Protein AF-A0A517MQB7-F1 (afdb_monomer_lite)

Organism: NCBI:txid1930276

Radius of gyration: 28.86 Å; chains: 1; bounding box: 87×46×43 Å

InterPro domains:
  IPR049241 Domain of unknown function DUF6876 [PF21781] (51-179)

Secondary structure (DSSP, 8-state):
-----------------------------------------HHHHHHHHHHHHHHHTT----S--EEPSS-TTEEE-HHHHHHHHHHT-HHHHHHHHHHTTSHHHHHHHHH-GGGGTEEEEEEEE-TTT--EEEEEESSTTSPEEEEEEES----SSSEEEEEEEE-SS-EEEE-GGG-

Foldseek 3Di:
DDDDDDDDDDDDDDDDDDDDDDPPDDDPPDDPDPPPPPPQDPVNLVVLQVVLVVVLLPDAADPDWAADPPQRQAIEDPSVVSLCVSQVVVVVVVVVSVLVVDPLLVVVCVVPVLSVFKKKWKWAADPPQQKIKIFIGSDPPGDTSDIDTGRHDSGSYRMAMWMWGDPPRHTYTYHPSHD

Structure (mmCIF, N/CA/C/O backbone):
data_AF-A0A517MQB7-F1
#
_entry.id   AF-A0A517MQB7-F1
#
loop_
_atom_site.group_PDB
_atom_site.id
_atom_site.type_symbol
_atom_site.label_atom_id
_atom_site.label_alt_id
_atom_site.label_comp_id
_atom_site.label_asym_id
_atom_site.label_entity_id
_atom_site.label_seq_id
_atom_site.pdbx_PDB_ins_code
_atom_site.Cartn_x
_atom_site.Cartn_y
_atom_site.Cartn_z
_atom_site.occupancy
_atom_site.B_iso_or_equiv
_atom_site.auth_seq_id
_atom_site.auth_comp_id
_atom_site.auth_asym_id
_atom_site.auth_atom_id
_atom_site.pdbx_PDB_model_num
ATOM 1 N N . MET A 1 1 ? 53.842 21.563 14.195 1.00 36.84 1 MET A N 1
ATOM 2 C CA . MET A 1 1 ? 55.274 21.540 13.811 1.00 36.84 1 MET A CA 1
ATOM 3 C C . MET A 1 1 ? 55.691 20.101 13.532 1.00 36.84 1 MET A C 1
ATOM 5 O O . MET A 1 1 ? 55.210 19.202 14.202 1.00 36.84 1 MET A O 1
ATOM 9 N N . ARG A 1 2 ? 56.486 19.915 12.473 1.00 39.50 2 ARG A N 1
ATOM 10 C CA . ARG A 1 2 ? 56.868 18.663 11.789 1.00 39.50 2 ARG A CA 1
ATOM 11 C C . ARG A 1 2 ? 57.720 17.696 12.626 1.00 39.50 2 ARG A C 1
ATOM 13 O O . ARG A 1 2 ? 58.550 18.179 13.389 1.00 39.50 2 ARG A O 1
ATOM 20 N N . ARG A 1 3 ? 57.642 16.393 12.289 1.00 39.41 3 ARG A N 1
ATOM 21 C CA . ARG A 1 3 ? 58.731 15.464 11.842 1.00 39.41 3 ARG A CA 1
ATOM 22 C C . ARG A 1 3 ? 58.236 14.002 11.997 1.00 39.41 3 ARG A C 1
ATOM 24 O O . ARG A 1 3 ? 57.832 13.639 13.088 1.00 39.41 3 ARG A O 1
ATOM 31 N N . MET A 1 4 ? 57.977 13.212 10.935 1.00 38.28 4 MET A N 1
ATOM 32 C CA . MET A 1 4 ? 58.920 12.368 10.146 1.00 38.28 4 MET A CA 1
ATOM 33 C C . MET A 1 4 ? 60.066 11.796 10.989 1.00 38.28 4 MET A C 1
ATOM 35 O O . MET A 1 4 ? 60.721 12.562 11.676 1.00 38.28 4 MET A O 1
ATOM 39 N N . ALA A 1 5 ? 60.487 10.537 10.941 1.00 38.94 5 ALA A N 1
ATOM 40 C CA . ALA A 1 5 ? 60.162 9.275 10.266 1.00 38.94 5 ALA A CA 1
ATOM 41 C C . ALA A 1 5 ? 61.057 8.224 10.976 1.00 38.94 5 ALA A C 1
ATOM 43 O O . ALA A 1 5 ? 62.002 8.645 11.630 1.00 38.94 5 ALA A O 1
ATOM 44 N N . PHE A 1 6 ? 60.858 6.912 10.826 1.00 29.73 6 PHE A N 1
ATOM 45 C CA . PHE A 1 6 ? 61.982 5.970 10.643 1.00 29.73 6 PHE A CA 1
ATOM 46 C C . PHE A 1 6 ? 61.462 4.586 10.240 1.00 29.73 6 PHE A C 1
ATOM 48 O O . PHE A 1 6 ? 60.608 3.998 10.897 1.00 29.73 6 PHE A O 1
ATOM 55 N N . ALA A 1 7 ? 61.990 4.100 9.121 1.00 33.59 7 ALA A N 1
ATOM 56 C CA . ALA A 1 7 ? 61.846 2.741 8.634 1.00 33.59 7 ALA A CA 1
ATOM 57 C C . ALA A 1 7 ? 62.848 1.822 9.346 1.00 33.59 7 ALA A C 1
ATOM 59 O O . ALA A 1 7 ? 63.967 2.244 9.636 1.00 33.59 7 ALA A O 1
ATOM 60 N N . VAL A 1 8 ? 62.490 0.551 9.531 1.00 33.22 8 VAL A N 1
ATOM 61 C CA . VAL A 1 8 ? 63.462 -0.530 9.732 1.00 33.22 8 VAL A CA 1
ATOM 62 C C . VAL A 1 8 ? 63.108 -1.651 8.767 1.00 33.22 8 VAL A C 1
ATOM 64 O O . VAL A 1 8 ? 62.048 -2.264 8.852 1.00 33.22 8 VAL A O 1
ATOM 67 N N . ALA A 1 9 ? 64.008 -1.870 7.816 1.00 35.53 9 ALA A N 1
ATOM 68 C CA . ALA A 1 9 ? 64.049 -3.041 6.963 1.00 35.53 9 ALA A CA 1
ATOM 69 C C . ALA A 1 9 ? 64.864 -4.136 7.661 1.00 35.53 9 ALA A C 1
ATOM 71 O O . ALA A 1 9 ? 65.920 -3.846 8.219 1.00 35.53 9 ALA A O 1
ATOM 72 N N . VAL A 1 10 ? 64.437 -5.392 7.541 1.00 35.31 10 VAL A N 1
ATOM 73 C CA . VAL A 1 10 ? 65.338 -6.545 7.646 1.00 35.31 10 VAL A CA 1
ATOM 74 C C . VAL A 1 10 ? 64.992 -7.505 6.515 1.00 35.31 10 VAL A C 1
ATOM 76 O O . VAL A 1 10 ? 63.890 -8.039 6.440 1.00 35.31 10 VAL A O 1
ATOM 79 N N . ALA A 1 11 ? 65.954 -7.688 5.619 1.00 36.81 11 ALA A N 1
ATOM 80 C CA . ALA A 1 11 ? 65.970 -8.702 4.577 1.00 36.81 11 ALA A CA 1
ATOM 81 C C . ALA A 1 11 ? 67.118 -9.678 4.861 1.00 36.81 11 ALA A C 1
ATOM 83 O O . ALA A 1 11 ? 68.175 -9.222 5.305 1.00 36.81 11 ALA A O 1
ATOM 84 N N . ARG A 1 12 ? 66.910 -10.973 4.560 1.00 37.69 12 ARG A N 1
ATOM 85 C CA . ARG A 1 12 ? 67.871 -12.045 4.164 1.00 37.69 12 ARG A CA 1
ATOM 86 C C . ARG A 1 12 ? 67.220 -13.420 4.432 1.00 37.69 12 ARG A C 1
ATOM 88 O O . ARG A 1 12 ? 66.500 -13.526 5.409 1.00 37.69 12 ARG A O 1
ATOM 95 N N . ALA A 1 13 ? 67.383 -14.507 3.668 1.00 33.88 13 ALA A N 1
ATOM 96 C CA . ALA A 1 13 ? 68.280 -14.903 2.571 1.00 33.88 13 ALA A CA 1
ATOM 97 C C . ALA A 1 13 ? 67.605 -16.043 1.736 1.00 33.88 13 ALA A C 1
ATOM 99 O O . ALA A 1 13 ? 66.751 -16.732 2.279 1.00 33.88 13 ALA A O 1
ATOM 100 N N . VAL A 1 14 ? 67.744 -16.109 0.394 1.00 37.97 14 VAL A N 1
ATOM 101 C CA . VAL A 1 14 ? 68.641 -16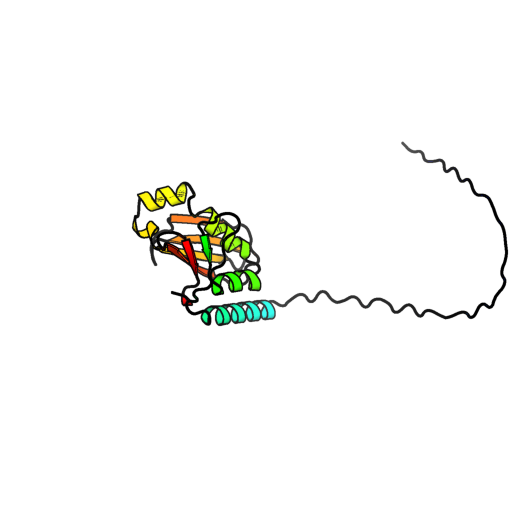.970 -0.453 1.00 37.97 14 VAL A CA 1
ATOM 102 C C . VAL A 1 14 ? 68.467 -18.491 -0.186 1.00 37.97 14 VAL A C 1
ATOM 104 O O . VAL A 1 14 ? 68.617 -18.903 0.953 1.00 37.97 14 VAL A O 1
ATOM 107 N N . VAL A 1 15 ? 68.100 -19.369 -1.146 1.00 37.12 15 VAL A N 1
ATOM 108 C CA . VAL A 1 15 ? 68.997 -20.060 -2.117 1.00 37.12 15 VAL A CA 1
ATOM 109 C C . VAL A 1 15 ? 68.212 -20.899 -3.170 1.00 37.12 15 VAL A C 1
ATOM 111 O O . VAL A 1 15 ? 67.384 -21.726 -2.812 1.00 37.12 15 VAL A O 1
ATOM 114 N N . LEU A 1 16 ? 68.551 -20.656 -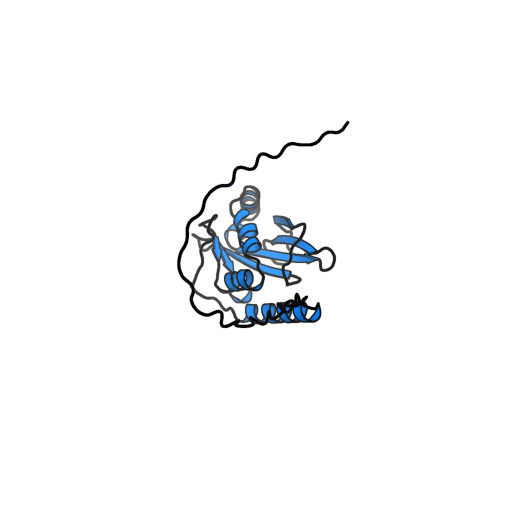4.451 1.00 33.88 16 LEU A N 1
ATOM 115 C CA . LEU A 1 16 ? 68.782 -21.514 -5.648 1.00 33.88 16 LEU A CA 1
ATOM 116 C C . LEU A 1 16 ? 68.007 -22.837 -5.907 1.00 33.88 16 LEU A C 1
ATOM 118 O O . LEU A 1 16 ? 68.133 -23.787 -5.145 1.00 33.88 16 LEU A O 1
ATOM 122 N N . LEU A 1 17 ? 67.422 -22.983 -7.113 1.00 34.75 17 LEU A N 1
ATOM 123 C CA . LEU A 1 17 ? 67.958 -23.730 -8.286 1.00 34.75 17 LEU A CA 1
ATOM 124 C C . LEU A 1 17 ? 66.845 -24.000 -9.330 1.00 34.75 17 LEU A C 1
ATOM 126 O O . LEU A 1 17 ? 65.767 -24.462 -8.973 1.00 34.75 17 LEU A O 1
ATOM 130 N N . GLY A 1 18 ? 67.128 -23.777 -10.621 1.00 33.78 18 GLY A N 1
ATOM 131 C CA . GLY A 1 18 ? 66.303 -24.279 -11.733 1.00 33.78 18 GLY A CA 1
ATOM 132 C C . GLY A 1 18 ? 66.181 -23.318 -12.917 1.00 33.78 18 GLY A C 1
ATOM 133 O O . GLY A 1 18 ? 65.250 -22.523 -12.981 1.00 33.78 18 GLY A O 1
ATOM 134 N N . TRP A 1 19 ? 67.127 -23.387 -13.857 1.00 38.06 19 TRP A N 1
ATOM 135 C CA . TRP A 1 19 ? 67.013 -22.770 -15.182 1.00 38.06 19 TRP A CA 1
ATOM 136 C C . TRP A 1 19 ? 66.116 -23.627 -16.085 1.00 38.06 19 TRP A C 1
ATOM 138 O O . TRP A 1 19 ? 66.371 -24.817 -16.249 1.00 38.06 19 TRP A O 1
ATOM 148 N N . GLY A 1 20 ? 65.106 -23.006 -16.692 1.00 42.62 20 GLY A N 1
ATOM 149 C CA . GLY A 1 20 ? 64.260 -23.599 -17.724 1.00 42.62 20 GLY A CA 1
ATOM 150 C C . GLY A 1 20 ? 63.490 -22.508 -18.470 1.00 42.62 20 GLY A C 1
ATOM 151 O O . GLY A 1 20 ? 62.704 -21.789 -17.866 1.00 42.62 20 GLY A O 1
ATOM 152 N N . ASP A 1 21 ? 63.819 -22.359 -19.751 1.00 41.41 21 ASP A N 1
ATOM 153 C CA . ASP A 1 21 ? 63.156 -21.636 -20.846 1.00 41.41 21 ASP A CA 1
ATOM 154 C C . ASP A 1 21 ? 62.164 -20.488 -20.555 1.00 41.41 21 ASP A C 1
ATOM 156 O O . ASP A 1 21 ? 61.013 -20.666 -20.157 1.00 41.41 21 ASP A O 1
ATOM 160 N N . LEU A 1 22 ? 62.585 -19.273 -20.921 1.00 41.88 22 LEU A N 1
ATOM 161 C CA . LEU A 1 22 ? 61.744 -18.081 -21.030 1.00 41.88 22 LEU A CA 1
ATOM 162 C C . LEU A 1 22 ? 61.095 -18.003 -22.423 1.00 41.88 22 LEU A C 1
ATOM 164 O O . LEU A 1 22 ? 61.544 -17.247 -23.287 1.00 41.88 22 LEU A O 1
ATOM 168 N N . THR A 1 23 ? 59.965 -18.680 -22.636 1.00 46.38 23 THR A N 1
ATOM 169 C CA . THR A 1 23 ? 59.026 -18.254 -23.687 1.00 46.38 23 THR A CA 1
ATOM 170 C C . THR A 1 23 ? 58.186 -17.095 -23.160 1.00 46.38 23 THR A C 1
ATOM 172 O O . THR A 1 23 ? 57.263 -17.261 -22.362 1.00 46.38 23 THR A O 1
ATOM 175 N N . ARG A 1 24 ? 58.533 -15.883 -23.595 1.00 44.84 24 ARG A N 1
ATOM 176 C CA . ARG A 1 24 ? 57.845 -14.632 -23.261 1.00 44.84 24 ARG A CA 1
ATOM 177 C C . ARG A 1 24 ? 56.451 -14.610 -23.917 1.00 44.84 24 ARG A C 1
ATOM 179 O O . ARG A 1 24 ? 56.288 -14.071 -25.008 1.00 44.84 24 ARG A O 1
ATOM 186 N N . VAL A 1 25 ? 55.436 -15.167 -23.253 1.00 49.50 25 VAL A N 1
ATOM 187 C CA . VAL A 1 25 ? 54.028 -14.984 -23.649 1.00 49.50 25 VAL A CA 1
ATOM 188 C C . VAL A 1 25 ? 53.628 -13.539 -23.353 1.00 49.50 25 VAL A C 1
ATOM 190 O O . VAL A 1 25 ? 53.586 -13.093 -22.206 1.00 49.50 25 VAL A O 1
ATOM 193 N N . ARG A 1 26 ? 53.365 -12.771 -24.411 1.00 44.12 26 ARG A N 1
ATOM 194 C CA . ARG A 1 26 ? 52.880 -11.393 -24.327 1.00 44.12 26 ARG A CA 1
ATOM 195 C C . ARG A 1 26 ? 51.395 -11.431 -23.966 1.00 44.12 26 ARG A C 1
ATOM 197 O O . ARG A 1 26 ? 50.552 -11.570 -24.842 1.00 44.12 26 ARG A O 1
ATOM 204 N N . VAL A 1 27 ? 51.067 -11.306 -22.681 1.00 48.81 27 VAL A N 1
ATOM 205 C CA . VAL A 1 27 ? 49.681 -11.073 -22.249 1.00 48.81 27 VAL A CA 1
ATOM 206 C C . VAL A 1 27 ? 49.273 -9.679 -22.729 1.00 48.81 27 VAL A C 1
ATOM 208 O O . VAL A 1 27 ? 49.726 -8.666 -22.190 1.00 48.81 27 VAL A O 1
ATOM 211 N N . SER A 1 28 ? 48.450 -9.612 -23.778 1.00 44.59 28 SER A N 1
ATOM 212 C CA . SER A 1 28 ? 47.803 -8.368 -24.186 1.00 44.59 28 SER A CA 1
ATOM 213 C C . SER A 1 28 ? 46.792 -7.985 -23.111 1.00 44.59 28 SER A C 1
ATOM 215 O O . SER A 1 28 ? 45.788 -8.670 -22.920 1.00 44.59 28 SER A O 1
ATOM 217 N N . ARG A 1 29 ? 47.051 -6.896 -22.387 1.00 38.41 29 ARG A N 1
ATOM 218 C CA . ARG A 1 29 ? 46.055 -6.297 -21.498 1.00 38.41 29 ARG A CA 1
ATOM 219 C C . ARG A 1 29 ? 44.953 -5.703 -22.373 1.00 38.41 29 ARG A C 1
ATOM 221 O O . ARG A 1 29 ? 45.149 -4.641 -22.955 1.00 38.41 29 ARG A O 1
ATOM 228 N N . SER A 1 30 ? 43.819 -6.387 -22.487 1.00 42.81 30 SER A N 1
ATOM 229 C CA . SER A 1 30 ? 42.586 -5.763 -22.959 1.00 42.81 30 SER A CA 1
ATOM 230 C C . SER A 1 30 ? 42.115 -4.792 -21.881 1.00 42.81 30 SER A C 1
ATOM 232 O O . SER A 1 30 ? 41.846 -5.189 -20.745 1.00 42.81 30 SER A O 1
ATOM 234 N N . THR A 1 31 ? 42.060 -3.512 -22.222 1.00 37.53 31 THR A N 1
ATOM 235 C CA . THR A 1 31 ? 41.477 -2.459 -21.392 1.00 37.53 31 THR A CA 1
ATOM 236 C C . THR A 1 31 ? 40.039 -2.847 -21.026 1.00 37.53 31 THR A C 1
ATOM 238 O O . THR A 1 31 ? 39.283 -3.203 -21.932 1.00 37.53 31 THR A O 1
ATOM 241 N N . PRO A 1 32 ? 39.618 -2.792 -19.750 1.00 40.84 32 PRO A N 1
ATOM 242 C CA . PRO A 1 32 ? 38.216 -2.982 -19.414 1.00 40.84 32 PRO A CA 1
ATOM 243 C C . PRO A 1 32 ? 37.435 -1.806 -20.007 1.00 40.84 32 PRO A C 1
ATOM 245 O O . PRO A 1 32 ? 37.572 -0.662 -19.571 1.00 40.84 32 PRO A O 1
ATOM 248 N N . THR A 1 33 ? 36.643 -2.073 -21.043 1.00 42.22 33 THR A N 1
ATOM 249 C CA . THR A 1 33 ? 35.638 -1.141 -21.553 1.00 42.22 33 THR A CA 1
ATOM 250 C C . THR A 1 33 ? 34.706 -0.776 -20.403 1.00 42.22 33 THR A C 1
ATOM 252 O O . THR A 1 33 ? 34.050 -1.652 -19.836 1.00 42.22 33 THR A O 1
ATOM 255 N N . LYS A 1 34 ? 34.671 0.514 -20.041 1.00 48.81 34 LYS A N 1
ATOM 256 C CA . LYS A 1 34 ? 33.682 1.075 -19.116 1.00 48.81 34 LYS A CA 1
ATOM 257 C C . LYS A 1 34 ? 32.296 0.651 -19.605 1.00 48.81 34 LYS A C 1
ATOM 259 O O . LYS A 1 34 ? 31.858 1.117 -20.653 1.00 48.81 34 LYS A O 1
ATOM 264 N N . LYS A 1 35 ? 31.618 -0.230 -18.861 1.00 44.50 35 LYS A N 1
ATOM 265 C CA . LYS A 1 35 ? 30.170 -0.402 -18.998 1.00 44.50 35 LYS A CA 1
ATOM 266 C C . LYS A 1 35 ? 29.570 0.973 -18.722 1.00 44.50 35 LYS A C 1
ATOM 268 O O . LYS A 1 35 ? 29.722 1.486 -17.615 1.00 44.50 35 LYS A O 1
ATOM 273 N N . GLY A 1 36 ? 29.016 1.605 -19.752 1.00 42.91 36 GLY A N 1
ATOM 274 C CA . GLY A 1 36 ? 28.276 2.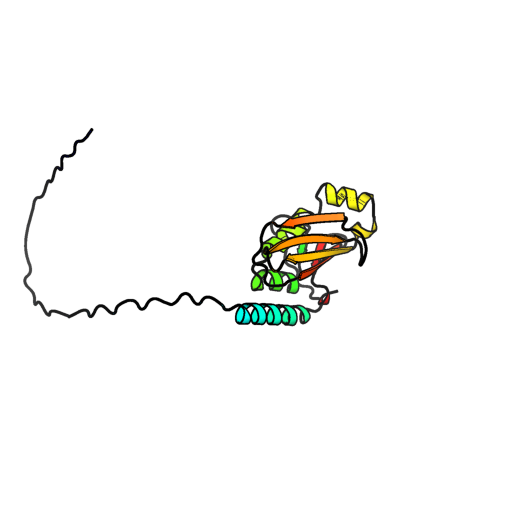845 -19.583 1.00 42.91 36 GLY A CA 1
ATOM 275 C C . GLY A 1 36 ? 27.157 2.588 -18.585 1.00 42.91 36 GLY A C 1
ATOM 276 O O . GLY A 1 36 ? 26.418 1.617 -18.724 1.00 42.91 36 GLY A O 1
ATOM 277 N N . THR A 1 37 ? 27.077 3.412 -17.548 1.00 43.31 37 THR A N 1
ATOM 278 C CA . THR A 1 37 ? 25.885 3.509 -16.714 1.00 43.31 37 THR A CA 1
ATOM 279 C C . THR A 1 37 ? 24.748 3.917 -17.646 1.00 43.31 37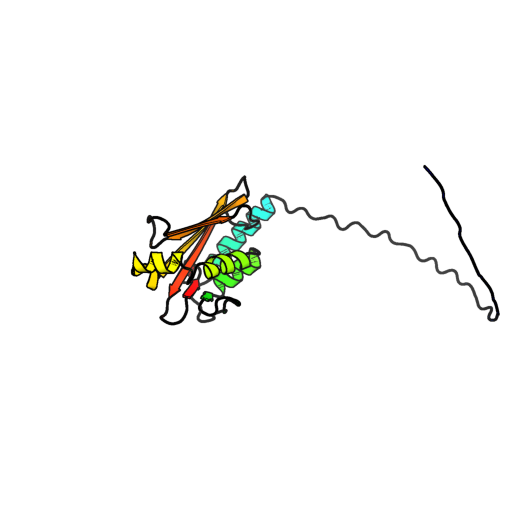 THR A C 1
ATOM 281 O O . THR A 1 37 ? 24.717 5.057 -18.103 1.00 43.31 37 THR A O 1
ATOM 284 N N . THR A 1 38 ? 23.874 2.980 -18.014 1.00 54.19 38 THR A N 1
ATOM 285 C CA . THR A 1 38 ? 22.665 3.289 -18.780 1.00 54.19 38 THR A CA 1
ATOM 286 C C . THR A 1 38 ? 21.747 4.092 -17.868 1.00 54.19 38 THR A C 1
ATOM 288 O O . THR A 1 38 ? 21.004 3.528 -17.070 1.00 54.19 38 THR A O 1
ATOM 291 N N . THR A 1 39 ? 21.845 5.417 -17.927 1.00 59.12 39 THR A N 1
ATOM 292 C CA . THR A 1 39 ? 20.843 6.301 -17.335 1.00 59.12 39 THR A CA 1
ATOM 293 C C . THR A 1 39 ? 19.550 6.091 -18.118 1.00 59.12 39 THR A C 1
ATOM 295 O O . THR A 1 39 ? 19.477 6.465 -19.286 1.00 59.12 39 THR A O 1
ATOM 298 N N . MET A 1 40 ? 18.570 5.431 -17.497 1.00 65.69 40 MET A N 1
ATOM 299 C CA . MET A 1 40 ? 17.211 5.295 -18.032 1.00 65.69 40 MET A CA 1
ATOM 300 C C . MET A 1 40 ? 16.654 6.687 -18.340 1.00 65.69 40 MET A C 1
ATOM 302 O O . MET A 1 40 ? 16.746 7.584 -17.499 1.00 65.69 40 MET A O 1
ATOM 306 N N . THR A 1 41 ? 16.111 6.878 -19.540 1.00 82.12 41 THR A N 1
ATOM 307 C CA . THR A 1 41 ? 15.503 8.155 -19.928 1.00 82.12 41 THR A CA 1
ATOM 308 C C . THR A 1 41 ? 14.119 8.308 -19.288 1.00 82.12 41 THR A C 1
ATOM 310 O O . THR A 1 41 ? 13.515 7.326 -18.849 1.00 82.12 41 THR A O 1
ATOM 313 N N . ASN A 1 42 ? 13.594 9.537 -19.235 1.00 83.75 42 ASN A N 1
ATOM 314 C CA . ASN A 1 42 ? 12.236 9.790 -18.736 1.00 83.75 42 ASN A CA 1
ATOM 315 C C . ASN A 1 42 ? 11.182 8.998 -19.542 1.00 83.75 42 ASN A C 1
ATOM 317 O O . ASN A 1 42 ? 10.224 8.471 -18.979 1.00 83.75 42 ASN A O 1
ATOM 321 N N . ASP A 1 43 ? 11.411 8.828 -20.848 1.00 87.62 43 ASP A N 1
ATOM 322 C CA . ASP A 1 43 ? 10.544 8.040 -21.728 1.00 87.62 43 ASP A CA 1
ATOM 323 C C . ASP A 1 43 ? 10.555 6.551 -21.349 1.00 87.62 43 ASP A C 1
ATOM 325 O O . ASP A 1 43 ? 9.496 5.921 -21.281 1.00 87.62 43 ASP A O 1
ATOM 329 N N . ASP A 1 44 ? 11.727 5.996 -21.016 1.00 88.75 44 ASP A N 1
ATOM 330 C CA . ASP A 1 44 ? 11.854 4.609 -20.547 1.00 88.75 44 ASP A CA 1
ATOM 331 C C . ASP A 1 44 ? 11.138 4.403 -19.204 1.00 88.75 44 ASP A C 1
ATOM 333 O O . ASP A 1 44 ? 10.465 3.390 -18.991 1.00 88.75 44 ASP A O 1
ATOM 337 N N . GLN A 1 45 ? 11.247 5.378 -18.293 1.00 86.06 45 GLN A N 1
ATOM 338 C CA . GLN A 1 45 ? 10.548 5.354 -17.006 1.00 86.06 45 GLN A CA 1
ATOM 339 C C . GLN A 1 45 ? 9.030 5.391 -17.199 1.00 86.06 45 GLN A C 1
ATOM 341 O O . GLN A 1 45 ? 8.313 4.581 -16.604 1.00 86.06 45 GLN A O 1
ATOM 346 N N . GLN A 1 46 ? 8.538 6.264 -18.079 1.00 90.81 46 GLN A N 1
ATOM 347 C CA . GLN A 1 46 ? 7.116 6.357 -18.391 1.00 90.81 46 GLN A CA 1
ATOM 348 C C . GLN A 1 46 ? 6.599 5.080 -19.066 1.00 90.81 46 GLN A C 1
ATOM 350 O O . GLN A 1 46 ? 5.511 4.598 -18.735 1.00 90.81 46 GLN A O 1
ATOM 355 N N . ALA A 1 47 ? 7.377 4.490 -19.977 1.00 93.75 47 ALA A N 1
ATOM 356 C CA . ALA A 1 47 ? 7.043 3.221 -20.614 1.00 93.75 47 ALA A CA 1
ATOM 357 C C . ALA A 1 47 ? 6.962 2.080 -19.588 1.00 93.75 47 ALA A C 1
ATOM 359 O O . ALA A 1 47 ? 5.994 1.314 -19.606 1.00 93.75 47 ALA A O 1
ATOM 360 N N . LYS A 1 48 ? 7.917 2.005 -18.648 1.00 92.75 48 LYS A N 1
ATOM 361 C CA . LYS A 1 48 ? 7.891 1.029 -17.548 1.00 92.75 48 LYS A CA 1
ATOM 362 C C . LYS A 1 48 ? 6.658 1.222 -16.660 1.00 92.75 48 LYS A C 1
ATOM 364 O O . LYS A 1 48 ? 5.954 0.252 -16.389 1.00 92.75 48 LYS A O 1
ATOM 369 N N . ALA A 1 49 ? 6.356 2.455 -16.256 1.00 95.12 49 ALA A N 1
ATOM 370 C CA . ALA A 1 49 ? 5.184 2.766 -15.436 1.00 95.12 49 ALA A CA 1
ATOM 371 C C . ALA A 1 49 ? 3.867 2.387 -16.140 1.00 95.12 49 ALA A C 1
ATOM 373 O O . ALA A 1 49 ? 2.970 1.796 -15.537 1.00 95.12 49 ALA A O 1
ATOM 374 N N . ASN A 1 50 ? 3.759 2.670 -17.441 1.00 96.38 50 ASN A N 1
ATOM 375 C CA . ASN A 1 50 ? 2.592 2.309 -18.245 1.00 96.38 50 ASN A CA 1
ATOM 376 C C . ASN A 1 50 ? 2.461 0.794 -18.444 1.00 96.38 50 ASN A C 1
ATOM 378 O O . ASN A 1 50 ? 1.346 0.273 -18.461 1.00 96.38 50 ASN A O 1
ATOM 382 N N . ARG A 1 51 ? 3.580 0.076 -18.598 1.00 97.75 51 ARG A N 1
ATOM 383 C CA . ARG A 1 51 ? 3.590 -1.392 -18.623 1.00 97.75 51 ARG A CA 1
ATOM 384 C C . ARG A 1 51 ? 3.052 -1.945 -17.305 1.00 97.75 51 ARG A C 1
ATOM 386 O O . ARG A 1 51 ? 2.063 -2.669 -17.346 1.00 97.75 51 ARG A O 1
ATOM 393 N N . LEU A 1 52 ? 3.626 -1.520 -16.180 1.00 97.69 52 LEU A N 1
ATOM 394 C CA . LEU A 1 52 ? 3.221 -1.973 -14.852 1.00 97.69 52 LEU A CA 1
ATOM 395 C C . LEU A 1 52 ? 1.721 -1.749 -14.616 1.00 97.69 52 LEU A C 1
ATOM 397 O O . LEU A 1 52 ? 1.014 -2.682 -14.260 1.00 97.69 52 LEU A O 1
ATOM 401 N N . ARG A 1 53 ? 1.196 -0.548 -14.904 1.00 97.12 53 ARG A N 1
ATOM 402 C CA . ARG A 1 53 ? -0.246 -0.262 -14.770 1.00 97.12 53 ARG A CA 1
ATOM 403 C C . ARG A 1 53 ? -1.134 -1.240 -15.531 1.00 97.12 53 ARG A C 1
ATOM 405 O O . ARG A 1 53 ? -2.178 -1.615 -15.017 1.00 97.12 53 ARG A O 1
ATOM 412 N N . ARG A 1 54 ? -0.749 -1.622 -16.751 1.00 97.25 54 ARG A N 1
ATOM 413 C CA . ARG A 1 54 ? -1.528 -2.573 -17.556 1.00 97.25 54 ARG A CA 1
ATOM 414 C C . ARG A 1 54 ? -1.450 -3.982 -16.991 1.00 97.25 54 ARG A C 1
ATOM 416 O O . ARG A 1 54 ? -2.467 -4.656 -16.933 1.00 97.25 54 ARG A O 1
ATOM 423 N N . GLU A 1 55 ? -0.267 -4.406 -16.563 1.00 97.62 55 GLU A N 1
ATOM 424 C CA . GLU A 1 55 ? -0.059 -5.741 -15.996 1.00 97.62 55 GLU A CA 1
ATOM 425 C C . GLU A 1 55 ? -0.850 -5.939 -14.703 1.00 97.62 55 GLU A C 1
ATOM 427 O O . GLU A 1 55 ? -1.466 -6.985 -14.526 1.00 97.62 55 GLU A O 1
ATOM 432 N N . LEU A 1 56 ? -0.942 -4.903 -13.865 1.00 97.38 56 LEU A N 1
ATOM 433 C CA . LEU A 1 56 ? -1.743 -4.939 -12.640 1.00 97.38 56 LEU A CA 1
ATOM 434 C C . LEU A 1 56 ? -3.237 -5.204 -12.899 1.00 97.38 56 LEU A C 1
ATOM 436 O O . LEU A 1 56 ? -3.882 -5.840 -12.077 1.00 97.38 56 LEU A O 1
ATOM 440 N N . LEU A 1 57 ? -3.781 -4.786 -14.048 1.00 96.25 57 LEU A N 1
ATOM 441 C CA . LEU A 1 57 ? -5.189 -5.022 -14.403 1.00 96.25 57 LEU A CA 1
ATOM 442 C C . LEU A 1 57 ? -5.492 -6.479 -14.777 1.00 96.25 57 LEU A C 1
ATOM 444 O O . LEU A 1 57 ? -6.659 -6.852 -14.854 1.00 96.25 57 LEU A O 1
ATOM 448 N N . HIS A 1 58 ? -4.468 -7.287 -15.061 1.00 95.69 58 HIS A N 1
ATOM 449 C CA . HIS A 1 58 ? -4.647 -8.695 -15.418 1.00 95.69 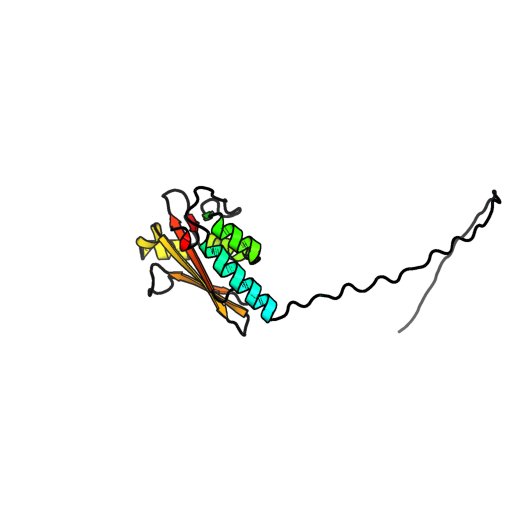58 HIS A CA 1
ATOM 450 C C . HIS A 1 58 ? -4.773 -9.612 -14.199 1.00 95.69 58 HIS A C 1
ATOM 452 O O . HIS A 1 58 ? -5.146 -10.772 -14.364 1.00 95.69 58 HIS A O 1
ATOM 458 N N . PHE A 1 59 ? -4.495 -9.110 -12.995 1.00 96.00 59 PHE A N 1
ATOM 459 C CA . PHE A 1 59 ? -4.750 -9.851 -11.768 1.00 96.00 59 PHE A CA 1
ATOM 460 C C . PHE A 1 59 ? -6.241 -9.813 -11.453 1.00 96.00 59 PHE A C 1
ATOM 462 O O . PHE A 1 59 ? -6.819 -8.745 -11.244 1.00 96.00 59 PHE A O 1
ATOM 469 N N . THR A 1 60 ? -6.837 -11.000 -11.428 1.00 88.50 60 THR A N 1
ATOM 470 C CA . THR A 1 60 ? -8.238 -11.257 -11.091 1.00 88.50 60 THR A CA 1
ATOM 471 C C . THR A 1 60 ? -8.255 -12.253 -9.941 1.00 88.50 60 THR A C 1
ATOM 473 O O . THR A 1 60 ? -7.483 -13.207 -9.997 1.00 88.50 60 THR A O 1
ATOM 476 N N . GLY A 1 61 ? -9.105 -12.039 -8.934 1.00 76.94 61 GLY A N 1
ATOM 477 C CA . GLY A 1 61 ? -9.071 -12.713 -7.629 1.00 76.94 61 GLY A CA 1
ATOM 478 C C . GLY A 1 61 ? -8.500 -14.139 -7.617 1.00 76.94 61 GLY A C 1
ATOM 479 O O . GLY A 1 61 ? -9.127 -15.079 -8.102 1.00 76.94 61 GLY A O 1
ATOM 480 N N . ASP A 1 62 ? -7.313 -14.288 -7.026 1.00 83.00 62 ASP A N 1
ATOM 481 C CA . ASP A 1 62 ? -6.660 -15.577 -6.763 1.00 83.00 62 ASP A CA 1
ATOM 482 C C . ASP A 1 62 ? -7.017 -16.072 -5.341 1.00 83.00 62 ASP A C 1
ATOM 484 O O . ASP A 1 62 ? -7.501 -15.297 -4.509 1.00 83.00 62 ASP A O 1
ATOM 488 N N . LEU A 1 63 ? -6.762 -17.342 -5.012 1.00 86.12 63 LEU A N 1
ATOM 489 C CA . LEU A 1 63 ? -6.820 -17.904 -3.653 1.00 86.12 63 LEU A CA 1
ATOM 490 C C . LEU A 1 63 ? -5.450 -17.937 -2.954 1.00 86.12 63 LEU A C 1
ATOM 492 O O . LEU A 1 63 ? -5.400 -18.056 -1.729 1.00 86.12 63 LEU A O 1
ATOM 496 N N . GLU A 1 64 ? -4.345 -17.811 -3.690 1.00 91.88 64 GLU A N 1
ATOM 497 C CA . GLU A 1 64 ? -2.995 -17.768 -3.128 1.00 91.88 64 GLU A CA 1
ATOM 498 C C . GLU A 1 64 ? -2.776 -16.518 -2.269 1.00 91.88 64 GLU A C 1
ATOM 500 O O . GLU A 1 64 ? -3.213 -15.416 -2.604 1.00 91.88 64 GLU A O 1
ATOM 505 N N . ARG A 1 65 ? -2.117 -16.671 -1.115 1.00 93.75 65 ARG A N 1
ATOM 506 C CA . ARG A 1 65 ? -1.886 -15.571 -0.170 1.00 93.75 65 ARG A CA 1
ATOM 507 C C . ARG A 1 65 ? -0.476 -15.621 0.387 1.00 93.75 65 ARG A C 1
ATOM 509 O O . ARG A 1 65 ? -0.034 -16.651 0.898 1.00 93.75 65 ARG A O 1
ATOM 516 N N . CYS A 1 66 ? 0.179 -14.470 0.383 1.00 95.88 66 CYS A N 1
ATOM 517 C CA . CYS A 1 66 ? 1.461 -14.263 1.034 1.00 95.88 66 CYS A CA 1
ATOM 518 C C . CYS A 1 66 ? 1.257 -13.625 2.406 1.00 95.88 66 CYS A C 1
ATOM 520 O O . CYS A 1 66 ? 0.427 -12.736 2.579 1.00 95.88 66 CYS A O 1
ATOM 522 N N . PHE A 1 67 ? 2.013 -14.084 3.404 1.00 97.69 67 PHE A N 1
ATOM 523 C CA . PHE A 1 67 ? 1.968 -13.511 4.748 1.00 97.69 67 PHE A CA 1
ATOM 524 C C . PHE A 1 67 ? 2.924 -12.336 4.858 1.00 97.69 67 PHE A C 1
ATOM 526 O O . PHE A 1 67 ? 4.098 -12.445 4.501 1.00 97.69 67 PHE A O 1
ATOM 533 N N . HIS A 1 68 ? 2.455 -11.244 5.454 1.00 97.56 68 HIS A N 1
ATOM 534 C CA . HIS A 1 68 ? 3.351 -10.179 5.863 1.00 97.56 68 HIS A CA 1
ATOM 535 C C . HIS A 1 68 ? 4.284 -10.683 6.989 1.00 97.56 68 HIS A C 1
ATOM 537 O O . HIS A 1 68 ? 3.791 -11.224 7.983 1.00 97.56 68 HIS A O 1
ATOM 543 N N . PRO A 1 69 ? 5.618 -10.497 6.906 1.00 95.25 69 PRO A N 1
ATOM 544 C CA . PRO A 1 69 ? 6.560 -11.078 7.870 1.00 95.25 69 PRO A CA 1
ATOM 545 C C . PRO A 1 69 ? 6.370 -10.599 9.316 1.00 95.25 69 PRO A C 1
ATOM 547 O O . PRO A 1 69 ? 6.417 -11.410 10.241 1.00 95.25 69 PRO A O 1
ATOM 550 N N . LEU A 1 70 ? 6.139 -9.293 9.512 1.00 95.12 70 LEU A N 1
ATOM 551 C CA . LEU A 1 70 ? 6.035 -8.678 10.845 1.00 95.12 70 LEU A CA 1
ATOM 552 C C . LEU A 1 70 ? 4.607 -8.707 11.415 1.00 95.12 70 LEU A C 1
ATOM 554 O O . LEU A 1 70 ? 4.396 -9.190 12.524 1.00 95.12 70 LEU A O 1
ATOM 558 N N . ASN A 1 71 ? 3.607 -8.242 10.660 1.00 97.06 71 ASN A N 1
ATOM 559 C CA . ASN A 1 71 ? 2.202 -8.323 11.053 1.00 97.06 71 ASN A CA 1
ATOM 560 C C . ASN A 1 71 ? 1.527 -9.572 10.462 1.00 97.06 71 ASN A C 1
ATOM 562 O O . ASN A 1 71 ? 0.939 -9.524 9.388 1.00 97.06 71 ASN A O 1
ATOM 566 N N . ARG A 1 72 ? 1.556 -10.701 11.181 1.00 96.25 72 ARG A N 1
ATOM 567 C CA . ARG A 1 72 ? 0.988 -11.984 10.705 1.00 96.25 72 ARG A CA 1
ATOM 568 C C . ARG A 1 72 ? -0.536 -12.001 10.548 1.00 96.25 72 ARG A C 1
ATOM 570 O O . ARG A 1 72 ? -1.070 -13.001 10.070 1.00 96.25 72 ARG A O 1
ATOM 577 N N . ARG A 1 73 ? -1.231 -10.932 10.954 1.00 97.19 73 ARG A N 1
ATOM 578 C CA . ARG A 1 73 ? -2.658 -10.734 10.665 1.00 97.19 73 ARG A CA 1
ATOM 579 C C . ARG A 1 73 ? -2.894 -10.113 9.293 1.00 97.19 73 ARG A C 1
ATOM 581 O O . ARG A 1 73 ? -4.039 -10.106 8.863 1.00 97.19 73 ARG A O 1
ATOM 588 N N . VAL A 1 74 ? -1.852 -9.612 8.633 1.00 98.62 74 VAL A N 1
ATOM 589 C CA . VAL A 1 74 ? -1.918 -9.057 7.283 1.00 98.62 74 VAL A CA 1
ATOM 590 C C . VAL A 1 74 ? -1.386 -10.086 6.290 1.00 98.62 74 VAL A C 1
ATOM 592 O O . VAL A 1 74 ? -0.297 -10.644 6.456 1.00 98.62 74 VAL A O 1
ATOM 595 N N . ILE A 1 75 ? -2.172 -10.333 5.253 1.00 98.44 75 ILE A N 1
ATOM 596 C CA . ILE A 1 75 ? -1.810 -11.133 4.087 1.00 98.44 75 ILE A CA 1
ATOM 597 C C . ILE A 1 75 ? -2.043 -10.303 2.828 1.00 98.44 75 ILE A C 1
ATOM 599 O O . ILE A 1 75 ? -2.712 -9.274 2.877 1.00 98.44 75 ILE A O 1
ATOM 603 N N . TYR A 1 76 ? -1.492 -10.727 1.701 1.00 98.38 76 TYR A N 1
ATOM 604 C CA . TYR A 1 76 ? -1.678 -10.031 0.432 1.00 98.38 76 TYR A CA 1
ATOM 605 C C . TYR A 1 76 ? -1.717 -10.995 -0.750 1.00 98.38 76 TYR A C 1
ATOM 607 O O . TYR A 1 76 ? -1.245 -12.133 -0.658 1.00 98.38 76 TYR A O 1
ATOM 615 N N . THR A 1 77 ? -2.344 -10.548 -1.833 1.00 98.19 77 THR A N 1
ATOM 616 C CA . THR A 1 77 ? -2.534 -11.318 -3.066 1.00 98.19 77 THR A CA 1
ATOM 617 C C . THR A 1 77 ? -1.278 -11.341 -3.946 1.00 98.19 77 THR A C 1
ATOM 619 O O . THR A 1 77 ? -0.385 -10.499 -3.776 1.00 98.19 77 THR A O 1
ATOM 622 N N . PRO A 1 78 ? -1.210 -12.257 -4.934 1.00 97.62 78 PRO A N 1
ATOM 623 C CA . PRO A 1 78 ? -0.165 -12.248 -5.952 1.00 97.62 78 PRO A CA 1
ATOM 624 C C . PRO A 1 78 ? -0.084 -10.922 -6.720 1.00 97.62 78 PRO A C 1
ATOM 626 O O . PRO A 1 78 ? 1.020 -10.477 -7.021 1.00 97.62 78 PRO A O 1
ATOM 629 N N . GLY A 1 79 ? -1.210 -10.240 -6.980 1.00 98.12 79 GLY A N 1
ATOM 630 C CA . GLY A 1 79 ? -1.203 -8.929 -7.639 1.00 98.12 79 GLY A CA 1
ATOM 631 C C . GLY A 1 79 ? -0.480 -7.849 -6.831 1.00 98.12 79 GLY A C 1
ATOM 632 O O . GLY A 1 79 ? 0.337 -7.098 -7.368 1.00 98.12 79 GLY A O 1
ATOM 633 N N . VAL A 1 80 ? -0.709 -7.805 -5.516 1.00 98.38 80 VAL A N 1
ATOM 634 C CA . VAL A 1 80 ? -0.001 -6.878 -4.616 1.00 98.38 80 VAL A CA 1
ATOM 635 C C . VAL A 1 80 ? 1.476 -7.251 -4.473 1.00 98.38 80 VAL A C 1
ATOM 637 O O . VAL A 1 80 ? 2.329 -6.363 -4.422 1.00 98.38 80 VAL A O 1
ATOM 640 N N . GLN A 1 81 ? 1.805 -8.544 -4.456 1.00 98.19 81 GLN A N 1
ATOM 641 C CA . GLN A 1 81 ? 3.200 -8.985 -4.476 1.00 98.19 81 GLN A CA 1
ATOM 642 C C . GLN A 1 81 ? 3.907 -8.539 -5.760 1.00 98.19 81 GLN A C 1
ATOM 644 O O . GLN A 1 81 ? 4.981 -7.944 -5.696 1.00 98.19 81 GLN A O 1
ATOM 649 N N . TYR A 1 82 ? 3.282 -8.766 -6.916 1.00 98.12 82 TYR A N 1
ATOM 650 C CA . TYR A 1 82 ? 3.813 -8.367 -8.215 1.00 98.12 82 TYR A CA 1
ATOM 651 C C . TYR A 1 82 ? 4.045 -6.856 -8.297 1.00 98.12 82 TYR A C 1
ATOM 653 O O . TYR A 1 82 ? 5.102 -6.408 -8.744 1.00 98.12 82 TYR A O 1
ATOM 661 N N . LEU A 1 83 ? 3.091 -6.060 -7.795 1.00 98.50 83 LEU A N 1
ATOM 662 C CA . LEU A 1 83 ? 3.260 -4.618 -7.635 1.00 98.50 83 LEU A CA 1
ATOM 663 C C . LEU A 1 83 ? 4.532 -4.298 -6.842 1.00 98.50 83 LEU A C 1
ATOM 665 O O . LEU A 1 83 ? 5.345 -3.491 -7.292 1.00 98.50 83 LEU A O 1
ATOM 669 N N . ALA A 1 84 ? 4.702 -4.908 -5.667 1.00 98.31 84 ALA A N 1
ATOM 670 C CA . ALA A 1 84 ? 5.844 -4.649 -4.800 1.00 98.31 84 ALA A CA 1
ATOM 671 C C . ALA A 1 84 ? 7.179 -5.056 -5.443 1.00 98.31 84 ALA A C 1
ATOM 673 O O . ALA A 1 84 ? 8.165 -4.333 -5.295 1.00 98.31 84 ALA A O 1
ATOM 674 N N . GLU A 1 85 ? 7.218 -6.157 -6.190 1.00 98.19 85 GLU A N 1
ATOM 675 C CA . GLU A 1 85 ? 8.415 -6.628 -6.892 1.00 98.19 85 GLU A CA 1
ATOM 676 C C . GLU A 1 85 ? 8.807 -5.701 -8.050 1.00 98.19 85 GLU A C 1
ATOM 678 O O . GLU A 1 85 ? 9.932 -5.198 -8.089 1.00 98.19 85 GLU A O 1
ATOM 683 N N . GLU A 1 86 ? 7.881 -5.403 -8.963 1.00 98.06 86 GLU A N 1
ATOM 684 C CA . GLU A 1 86 ? 8.177 -4.607 -10.163 1.00 98.06 86 GLU A CA 1
ATOM 685 C C . GLU A 1 86 ? 8.435 -3.123 -9.853 1.00 98.06 86 GLU A C 1
ATOM 687 O O . GLU A 1 86 ? 9.214 -2.449 -10.552 1.00 98.06 86 GLU A O 1
ATOM 692 N N . ALA A 1 87 ? 7.780 -2.607 -8.806 1.00 97.56 87 ALA A N 1
ATOM 693 C CA . ALA A 1 87 ? 7.905 -1.227 -8.350 1.00 97.56 87 ALA A CA 1
ATOM 694 C C . ALA A 1 87 ? 8.977 -1.020 -7.268 1.00 97.56 87 ALA A C 1
ATOM 696 O O . ALA A 1 87 ? 9.224 0.128 -6.909 1.00 97.56 87 ALA A O 1
ATOM 697 N N . GLY A 1 88 ? 9.584 -2.085 -6.728 1.00 97.56 88 GLY A N 1
ATOM 698 C CA . GLY A 1 88 ? 10.481 -1.978 -5.568 1.00 97.56 88 GLY A CA 1
ATOM 699 C C . GLY A 1 88 ? 9.769 -1.469 -4.307 1.00 97.56 88 GLY A C 1
ATOM 700 O O . GLY A 1 88 ? 10.355 -0.758 -3.495 1.00 97.56 88 GLY A O 1
ATOM 701 N N . ALA A 1 89 ? 8.485 -1.799 -4.153 1.00 97.88 89 ALA A N 1
ATOM 702 C CA . ALA A 1 89 ? 7.558 -1.154 -3.229 1.00 97.88 89 ALA A CA 1
ATOM 703 C C . ALA A 1 89 ? 7.060 -2.061 -2.094 1.00 97.88 89 ALA A C 1
ATOM 705 O O . ALA A 1 89 ? 5.955 -1.870 -1.594 1.00 97.88 89 ALA A O 1
ATOM 706 N N . TYR A 1 90 ? 7.868 -3.023 -1.638 1.00 98.44 90 TYR A N 1
ATOM 707 C CA . TYR A 1 90 ? 7.536 -3.803 -0.434 1.00 98.44 90 TYR A CA 1
ATOM 708 C C . TYR A 1 90 ? 7.295 -2.911 0.793 1.00 98.44 90 TYR A C 1
ATOM 710 O O . TYR A 1 90 ? 6.417 -3.198 1.602 1.00 98.44 90 TYR A O 1
ATOM 718 N N . TRP A 1 91 ? 7.970 -1.759 0.851 1.00 98.31 91 TRP A N 1
ATOM 719 C CA . TRP A 1 91 ? 7.747 -0.744 1.876 1.00 98.31 91 TRP A CA 1
ATOM 720 C C . TRP A 1 91 ? 6.298 -0.226 1.919 1.00 98.31 91 TRP A C 1
ATOM 722 O O . TRP A 1 91 ? 5.855 0.217 2.973 1.00 98.31 91 TRP A O 1
ATOM 732 N N . LEU A 1 92 ? 5.546 -0.260 0.808 1.00 98.75 92 LEU A N 1
ATOM 733 C CA . LEU A 1 92 ? 4.139 0.156 0.784 1.00 98.75 92 LEU A CA 1
ATOM 734 C C . LEU A 1 92 ? 3.271 -0.854 1.540 1.00 98.75 92 LEU A C 1
ATOM 736 O O . LEU A 1 92 ? 2.398 -0.462 2.314 1.00 98.75 92 LEU A O 1
ATOM 740 N N . ILE A 1 93 ? 3.552 -2.148 1.360 1.00 98.75 93 ILE A N 1
ATOM 741 C CA . ILE A 1 93 ? 2.911 -3.226 2.118 1.00 98.75 93 ILE A CA 1
ATOM 742 C C . ILE A 1 93 ? 3.268 -3.076 3.603 1.00 98.75 93 ILE A C 1
ATOM 744 O O . ILE A 1 93 ? 2.367 -3.094 4.442 1.00 98.75 93 ILE A O 1
ATOM 748 N N . ASP A 1 94 ? 4.548 -2.847 3.919 1.00 98.56 94 ASP A N 1
ATOM 749 C CA . ASP A 1 94 ? 5.013 -2.627 5.294 1.00 98.56 94 ASP A CA 1
ATOM 750 C C . ASP A 1 94 ? 4.322 -1.416 5.942 1.00 98.56 94 ASP A C 1
ATOM 752 O O . ASP A 1 94 ? 3.863 -1.491 7.085 1.00 98.56 94 ASP A O 1
ATOM 756 N N . ALA A 1 95 ? 4.204 -0.303 5.208 1.00 98.62 95 ALA A N 1
ATOM 757 C CA . ALA A 1 95 ? 3.563 0.919 5.679 1.00 98.62 95 ALA A CA 1
ATOM 758 C C . ALA A 1 95 ? 2.090 0.672 6.025 1.00 98.62 95 ALA A C 1
ATOM 760 O O . ALA A 1 95 ? 1.681 0.943 7.155 1.00 98.62 95 ALA A O 1
ATOM 761 N N . ILE A 1 96 ? 1.315 0.084 5.107 1.00 98.75 96 ILE A N 1
ATOM 762 C CA . ILE A 1 96 ? -0.093 -0.263 5.348 1.00 98.75 96 ILE A CA 1
ATOM 763 C C . ILE A 1 96 ? -0.204 -1.219 6.543 1.00 98.75 96 ILE A C 1
ATOM 765 O O . ILE A 1 96 ? -0.954 -0.960 7.485 1.00 98.75 96 ILE A O 1
ATOM 769 N N . ALA A 1 97 ? 0.586 -2.294 6.558 1.00 98.62 97 ALA A N 1
ATOM 770 C CA . ALA A 1 97 ? 0.538 -3.304 7.609 1.00 98.62 97 ALA A CA 1
ATOM 771 C C . ALA A 1 97 ? 0.911 -2.760 8.998 1.00 98.62 97 ALA A C 1
ATOM 773 O O . ALA A 1 97 ? 0.411 -3.276 10.000 1.00 98.62 97 ALA A O 1
ATOM 774 N N . SER A 1 98 ? 1.760 -1.729 9.072 1.00 98.44 98 SER A N 1
ATOM 775 C CA . SER A 1 98 ? 2.137 -1.070 10.331 1.00 98.44 98 SER A CA 1
ATOM 776 C C . SER A 1 98 ? 0.984 -0.296 10.978 1.00 98.44 98 SER A C 1
ATOM 778 O O . SER A 1 98 ? 0.916 -0.189 12.204 1.00 98.44 98 SER A O 1
ATOM 780 N N . TRP A 1 99 ? 0.045 0.201 10.169 1.00 98.50 99 TRP A N 1
ATOM 781 C CA . TRP A 1 99 ? -1.145 0.890 10.653 1.00 98.50 99 TRP A CA 1
ATOM 782 C C . TRP A 1 99 ? -2.220 -0.074 11.146 1.00 98.50 99 TRP A C 1
ATOM 784 O O . TRP A 1 99 ? -2.916 0.245 12.112 1.00 98.50 99 TRP A O 1
ATOM 794 N N . ILE A 1 100 ? -2.351 -1.251 10.530 1.00 98.06 100 ILE A N 1
ATOM 795 C CA . ILE A 1 100 ? -3.353 -2.253 10.909 1.00 98.06 100 ILE A CA 1
ATOM 796 C C . ILE A 1 100 ? -3.105 -2.748 12.341 1.00 98.06 100 ILE A C 1
ATOM 798 O O . ILE A 1 100 ? -2.138 -3.456 12.623 1.00 98.06 100 ILE A O 1
ATOM 802 N N . GLY A 1 101 ? -4.019 -2.401 13.250 1.00 96.44 101 GLY A N 1
ATOM 803 C CA . GLY A 1 101 ? -3.926 -2.710 14.683 1.00 96.44 101 GLY A CA 1
ATOM 804 C C . GLY A 1 101 ? -3.179 -1.666 15.524 1.00 96.44 101 GLY A C 1
ATOM 805 O O . GLY A 1 101 ? -3.061 -1.843 16.735 1.00 96.44 101 GLY A O 1
ATOM 806 N N . SER A 1 102 ? -2.703 -0.574 14.918 1.00 98.12 102 SER A N 1
ATOM 807 C CA . SER A 1 102 ? -2.168 0.583 15.646 1.00 98.12 102 SER A CA 1
ATOM 808 C C . SER A 1 102 ? -3.247 1.280 16.487 1.00 98.12 102 SER A C 1
ATOM 810 O O . SER A 1 102 ? -4.446 1.096 16.269 1.00 98.12 102 SER A O 1
ATOM 812 N N . HIS A 1 103 ? -2.829 2.135 17.426 1.00 98.19 103 HIS A N 1
ATOM 813 C CA . HIS A 1 103 ? -3.758 2.905 18.259 1.00 98.19 103 HIS A CA 1
ATOM 814 C C . HIS A 1 103 ? -4.742 3.741 17.425 1.00 98.19 103 HIS A C 1
ATOM 816 O O . HIS A 1 103 ? -5.946 3.661 17.654 1.00 98.19 103 HIS A O 1
ATOM 822 N N . SER A 1 104 ? -4.246 4.472 16.421 1.00 98.00 104 SER A N 1
ATOM 823 C CA . SER A 1 104 ? -5.078 5.298 15.537 1.00 98.00 104 SER A CA 1
ATOM 824 C C . SER A 1 104 ? -6.080 4.463 14.741 1.00 98.00 104 SER A C 1
ATOM 826 O O . SER A 1 104 ? -7.235 4.850 14.608 1.00 98.00 104 SER A O 1
ATOM 828 N N . PHE A 1 105 ? -5.666 3.288 14.258 1.00 98.25 105 PHE A N 1
ATOM 829 C CA . PHE A 1 105 ? -6.556 2.374 13.542 1.00 98.25 105 PHE A CA 1
ATOM 830 C C . PHE A 1 105 ? -7.671 1.832 14.444 1.00 98.25 105 PHE A C 1
ATOM 832 O O . PHE A 1 105 ? -8.837 1.827 14.058 1.00 98.25 105 PHE A O 1
ATOM 839 N N . VAL A 1 106 ? -7.330 1.423 15.671 1.00 97.88 106 VAL A N 1
ATOM 840 C CA . VAL A 1 106 ? -8.317 0.946 16.652 1.00 97.88 106 VAL A CA 1
ATOM 841 C C . VAL A 1 106 ? -9.304 2.055 17.022 1.00 97.88 106 VAL A C 1
ATOM 843 O O . VAL A 1 106 ? -10.500 1.790 17.109 1.00 97.88 106 VAL A O 1
ATOM 846 N N . GLN A 1 107 ? -8.834 3.293 17.197 1.00 98.19 107 GLN A N 1
ATOM 847 C CA . GLN A 1 107 ? -9.710 4.439 17.448 1.00 98.19 107 GLN A CA 1
ATOM 848 C C . GLN A 1 107 ? -10.635 4.736 16.264 1.00 98.19 107 GLN A C 1
ATOM 850 O O . GLN A 1 107 ? -11.822 4.964 16.479 1.00 98.19 107 GLN A O 1
ATOM 855 N N . ALA A 1 108 ? -10.126 4.690 15.030 1.00 97.88 108 ALA A N 1
ATOM 856 C CA . ALA A 1 108 ? -10.944 4.891 13.837 1.00 97.88 108 ALA A CA 1
ATOM 857 C C . ALA A 1 108 ? -12.058 3.835 13.737 1.00 97.88 108 ALA A C 1
ATOM 859 O O . ALA A 1 108 ? -13.217 4.186 13.546 1.00 97.88 108 ALA A O 1
ATOM 860 N N . ILE A 1 109 ? -11.739 2.558 13.978 1.00 97.44 109 ILE A N 1
ATOM 861 C CA . ILE A 1 109 ? -12.726 1.466 14.022 1.00 97.44 109 ILE A CA 1
ATOM 862 C C . ILE A 1 109 ? -13.807 1.682 15.093 1.00 97.44 109 ILE A C 1
ATOM 864 O O . ILE A 1 109 ? -14.958 1.307 14.890 1.00 97.44 109 ILE A O 1
ATOM 868 N N . GLN A 1 110 ? -13.453 2.255 16.246 1.00 97.50 110 GLN A N 1
ATOM 869 C CA . GLN A 1 110 ? -14.428 2.561 17.302 1.00 97.50 110 GLN A CA 1
ATOM 870 C C . GLN A 1 110 ? -15.387 3.692 16.909 1.00 97.50 110 GLN A C 1
ATOM 872 O O . GLN A 1 110 ? -16.471 3.791 17.478 1.00 97.50 110 GLN A O 1
ATOM 877 N N . GLN A 1 111 ? -14.978 4.556 15.979 1.00 97.25 111 GLN A N 1
ATOM 878 C CA . GLN A 1 111 ? -15.784 5.668 15.479 1.00 97.25 111 GLN A CA 1
ATOM 879 C C . GLN A 1 111 ? -16.610 5.281 14.247 1.00 97.25 111 GLN A C 1
ATOM 881 O O . GLN A 1 111 ? -17.700 5.816 14.064 1.00 97.25 111 GLN A O 1
ATOM 886 N N . ASP A 1 112 ? -16.110 4.352 13.431 1.00 97.50 112 ASP A N 1
ATOM 887 C CA . ASP A 1 112 ? -16.783 3.842 12.240 1.00 97.50 112 ASP A CA 1
ATOM 888 C C . ASP A 1 112 ? -16.602 2.322 12.123 1.00 97.50 112 ASP A C 1
ATOM 890 O O . ASP A 1 112 ? -15.546 1.815 11.736 1.00 97.50 112 ASP A O 1
ATOM 894 N N . GLU A 1 113 ? -17.665 1.581 12.437 1.00 95.06 113 GLU A N 1
ATOM 895 C CA . GLU A 1 113 ? -17.657 0.117 12.427 1.00 95.06 113 GLU A CA 1
ATOM 896 C C . GLU A 1 113 ? -17.447 -0.477 11.026 1.00 95.06 113 GLU A C 1
ATOM 898 O O . GLU A 1 113 ? -16.978 -1.612 10.919 1.00 95.06 113 GLU A O 1
ATOM 903 N N . ARG A 1 114 ? -17.717 0.268 9.940 1.00 95.12 114 ARG A N 1
ATOM 904 C CA . ARG A 1 114 ? -17.492 -0.219 8.563 1.00 95.12 114 ARG A CA 1
ATOM 905 C C . ARG A 1 114 ? -16.027 -0.584 8.333 1.00 95.12 114 ARG A C 1
ATOM 907 O O . ARG A 1 114 ? -15.738 -1.577 7.659 1.00 95.12 114 ARG A O 1
ATOM 914 N N . LEU A 1 115 ? -15.119 0.148 8.985 1.00 96.88 115 LEU A N 1
ATOM 915 C CA . LEU A 1 115 ? -13.674 -0.073 8.939 1.00 96.88 115 LEU A CA 1
ATOM 916 C C . LEU A 1 115 ? -13.249 -1.439 9.493 1.00 96.88 115 LEU A C 1
ATOM 918 O O . LEU A 1 115 ? -12.112 -1.840 9.274 1.00 96.88 115 LEU A O 1
ATOM 922 N N . GLN A 1 116 ? -14.131 -2.174 10.183 1.00 95.81 116 GLN A N 1
ATOM 923 C CA . GLN A 1 116 ? -13.874 -3.552 10.618 1.00 95.81 116 GLN A CA 1
ATOM 924 C C . GLN A 1 116 ? -13.949 -4.574 9.477 1.00 95.81 116 GLN A C 1
ATOM 926 O O . GLN A 1 116 ? -13.550 -5.721 9.673 1.00 95.81 116 GLN A O 1
ATOM 931 N N . THR A 1 117 ? -14.477 -4.184 8.312 1.00 96.75 117 THR A N 1
ATOM 932 C CA . THR A 1 117 ? -14.726 -5.096 7.187 1.00 96.75 117 THR A CA 1
ATOM 933 C C . THR A 1 117 ? -13.878 -4.762 5.972 1.00 96.75 117 THR A C 1
ATOM 935 O O . THR A 1 117 ? -13.150 -5.625 5.492 1.00 96.75 117 THR A O 1
ATOM 938 N N . VAL A 1 118 ? -13.933 -3.525 5.483 1.00 97.69 118 VAL A N 1
ATOM 939 C CA . VAL A 1 118 ? -13.189 -3.088 4.303 1.00 97.69 118 VAL A CA 1
ATOM 940 C C . VAL A 1 118 ? -12.808 -1.622 4.433 1.00 97.69 118 VAL A C 1
ATOM 942 O O . VAL A 1 118 ? -13.539 -0.824 5.016 1.00 97.69 118 VAL A O 1
ATOM 945 N N . HIS A 1 119 ? -11.643 -1.276 3.901 1.00 98.00 119 HIS A N 1
ATOM 946 C CA . HI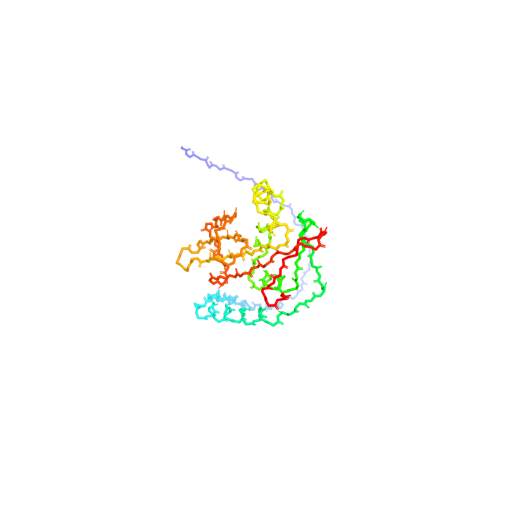S A 1 119 ? -11.201 0.102 3.744 1.00 98.00 119 HIS A CA 1
ATOM 947 C C . HIS A 1 119 ? -10.198 0.213 2.591 1.00 98.00 119 HIS A C 1
ATOM 949 O O . HIS A 1 119 ? -9.548 -0.764 2.196 1.00 98.00 119 HIS A O 1
ATOM 955 N N . PHE A 1 120 ? -10.050 1.422 2.056 1.00 98.62 120 PHE A N 1
ATOM 956 C CA . PHE A 1 120 ? -9.365 1.656 0.788 1.00 98.62 120 PHE A CA 1
ATOM 957 C C . PHE A 1 120 ? -8.128 2.519 0.997 1.00 98.62 120 PHE A C 1
ATOM 959 O O . PHE A 1 120 ? -8.228 3.631 1.517 1.00 98.62 120 PHE A O 1
ATOM 966 N N . TRP A 1 121 ? -6.963 2.005 0.600 1.00 98.81 121 TRP A N 1
ATOM 967 C CA . TRP A 1 121 ? -5.702 2.733 0.673 1.00 98.81 121 TRP A CA 1
ATOM 968 C C . TRP A 1 121 ? -5.326 3.306 -0.677 1.00 98.81 121 TRP A C 1
ATOM 970 O O . TRP A 1 121 ? -5.468 2.641 -1.703 1.00 98.81 121 TRP A O 1
ATOM 980 N N . ARG A 1 122 ? -4.773 4.514 -0.653 1.00 98.75 122 ARG A N 1
ATOM 981 C CA . ARG A 1 122 ? -4.279 5.195 -1.840 1.00 98.75 122 ARG A CA 1
ATOM 982 C C . ARG A 1 122 ? -2.946 5.858 -1.557 1.00 98.75 122 ARG A C 1
ATOM 984 O O . ARG A 1 122 ? -2.836 6.671 -0.640 1.00 98.75 122 ARG A O 1
ATOM 991 N N . LEU A 1 123 ? -1.949 5.512 -2.364 1.00 98.88 123 LEU A N 1
ATOM 992 C CA . LEU A 1 123 ? -0.680 6.225 -2.430 1.00 98.88 123 LEU A CA 1
ATOM 993 C C . LEU A 1 123 ? -0.744 7.202 -3.601 1.00 98.88 123 LEU A C 1
ATOM 995 O O . LEU A 1 123 ? -0.996 6.784 -4.731 1.00 98.88 123 LEU A O 1
ATOM 999 N N . GLU A 1 124 ? -0.467 8.474 -3.349 1.00 98.75 124 GLU A N 1
ATOM 1000 C CA . GLU A 1 124 ? -0.311 9.499 -4.383 1.00 98.75 124 GLU A CA 1
ATOM 1001 C C . GLU A 1 124 ? 1.100 10.064 -4.325 1.00 98.75 124 GLU A C 1
ATOM 1003 O O . GLU A 1 124 ? 1.574 10.432 -3.251 1.00 98.75 124 GLU A O 1
ATOM 1008 N N . VAL A 1 125 ? 1.778 10.102 -5.471 1.00 98.56 125 VAL A N 1
ATOM 1009 C CA . VAL A 1 125 ? 3.164 10.556 -5.599 1.00 98.56 125 VAL A CA 1
ATOM 1010 C C . VAL A 1 125 ? 3.185 11.866 -6.364 1.00 98.56 125 VAL A C 1
ATOM 1012 O O . VAL A 1 125 ? 2.720 11.945 -7.503 1.00 98.56 125 VAL A O 1
ATOM 1015 N N . ASP A 1 126 ? 3.775 12.879 -5.750 1.00 98.19 126 ASP A N 1
ATOM 1016 C CA . ASP A 1 126 ? 4.015 14.162 -6.383 1.00 98.19 126 ASP A CA 1
ATOM 1017 C C . ASP A 1 126 ? 5.132 14.035 -7.431 1.00 98.19 126 ASP A C 1
ATOM 1019 O O . ASP A 1 126 ? 6.227 13.530 -7.157 1.00 98.19 126 ASP A O 1
ATOM 1023 N N . SER A 1 127 ? 4.856 14.465 -8.663 1.00 94.00 127 SER A N 1
ATOM 1024 C CA . SER A 1 127 ? 5.777 14.273 -9.787 1.00 94.00 127 SER A CA 1
ATOM 1025 C C . SER A 1 127 ? 7.035 15.134 -9.704 1.00 94.00 127 SER A C 1
ATOM 1027 O O . SER A 1 127 ? 8.053 14.751 -10.277 1.00 94.00 127 SER A O 1
ATOM 1029 N N . GLU A 1 128 ? 6.976 16.276 -9.017 1.00 94.94 128 GLU A N 1
ATOM 1030 C CA . GLU A 1 128 ? 8.080 17.237 -8.955 1.00 94.94 128 GLU A CA 1
ATOM 1031 C C . GLU A 1 128 ? 8.993 16.961 -7.758 1.00 94.94 128 GLU A C 1
ATOM 1033 O O . GLU A 1 128 ? 10.198 16.765 -7.908 1.00 94.94 128 GLU A O 1
ATOM 1038 N N . SER A 1 129 ? 8.413 16.908 -6.561 1.00 97.12 129 SER A N 1
ATOM 1039 C CA . SER A 1 129 ? 9.126 16.730 -5.295 1.00 97.12 129 SER A CA 1
ATOM 1040 C C . SER A 1 129 ? 9.446 15.274 -4.975 1.00 97.12 129 SER A C 1
ATOM 1042 O O . SER A 1 129 ? 10.313 15.017 -4.139 1.00 97.12 129 SER A O 1
ATOM 1044 N N . ARG A 1 130 ? 8.746 14.320 -5.611 1.00 97.31 130 ARG A N 1
ATOM 1045 C CA . ARG A 1 130 ? 8.805 12.883 -5.293 1.00 97.31 130 ARG A CA 1
ATOM 1046 C C . ARG A 1 130 ? 8.369 12.536 -3.869 1.00 97.31 130 ARG A C 1
ATOM 1048 O O . ARG A 1 130 ? 8.559 11.397 -3.440 1.00 97.31 130 ARG A O 1
ATOM 1055 N N . ALA A 1 131 ? 7.761 13.478 -3.151 1.00 98.50 131 ALA A N 1
ATOM 1056 C CA . ALA A 1 131 ? 7.034 13.184 -1.929 1.00 98.50 131 ALA A CA 1
ATOM 1057 C C . ALA A 1 131 ? 5.775 12.371 -2.257 1.00 98.50 131 ALA A C 1
ATOM 1059 O O . ALA A 1 131 ? 5.254 12.423 -3.372 1.00 98.50 131 ALA A O 1
ATOM 1060 N N . ALA A 1 132 ? 5.275 11.621 -1.283 1.00 98.69 132 ALA A N 1
ATOM 1061 C CA . ALA A 1 132 ? 4.030 10.892 -1.427 1.00 98.69 132 ALA A CA 1
ATOM 1062 C C . ALA A 1 132 ? 3.151 11.015 -0.185 1.00 98.69 132 ALA A C 1
ATOM 1064 O O . ALA A 1 132 ? 3.625 11.274 0.925 1.00 98.69 132 ALA A O 1
ATOM 1065 N N . ILE A 1 133 ? 1.854 10.821 -0.383 1.00 98.81 133 ILE A N 1
ATOM 1066 C CA . ILE A 1 133 ? 0.869 10.755 0.691 1.00 98.81 133 ILE A CA 1
ATOM 1067 C C . ILE A 1 133 ? 0.158 9.415 0.567 1.00 98.81 133 ILE A C 1
ATOM 1069 O O . ILE A 1 133 ? -0.418 9.100 -0.473 1.00 98.81 133 ILE A O 1
ATOM 1073 N N . LEU A 1 134 ? 0.230 8.619 1.630 1.00 98.88 134 LEU A N 1
ATOM 1074 C CA . LEU A 1 134 ? -0.549 7.401 1.783 1.00 98.88 134 LEU A CA 1
ATOM 1075 C C . LEU A 1 134 ? -1.765 7.722 2.649 1.00 98.88 134 LEU A C 1
ATOM 1077 O O . LEU A 1 134 ? -1.617 8.182 3.781 1.00 98.88 134 LEU A O 1
ATOM 1081 N N . THR A 1 135 ? -2.957 7.481 2.121 1.00 98.81 135 THR A N 1
ATOM 1082 C CA . THR A 1 135 ? -4.221 7.704 2.829 1.00 98.81 135 THR A CA 1
ATOM 1083 C C . THR A 1 135 ? -5.023 6.417 2.922 1.00 98.81 135 THR A C 1
ATOM 1085 O O . THR A 1 135 ? -4.919 5.566 2.040 1.00 98.81 135 THR A O 1
ATOM 1088 N N . ALA A 1 136 ? -5.823 6.287 3.980 1.00 98.75 136 ALA A N 1
ATOM 1089 C CA . ALA A 1 136 ? -6.852 5.262 4.105 1.00 98.75 136 ALA A CA 1
ATOM 1090 C C . ALA A 1 136 ? -8.218 5.923 4.315 1.00 98.75 136 ALA A C 1
ATOM 1092 O O . ALA A 1 136 ? -8.355 6.783 5.189 1.00 98.75 136 ALA A O 1
ATOM 1093 N N . VAL A 1 137 ? -9.217 5.514 3.533 1.00 98.56 137 VAL A N 1
ATOM 1094 C CA . VAL A 1 137 ? -10.600 6.017 3.595 1.00 98.56 137 VAL A CA 1
ATOM 1095 C C . VAL A 1 137 ? -11.584 4.871 3.828 1.00 98.56 137 VAL A C 1
ATOM 1097 O O . VAL A 1 137 ? -11.310 3.728 3.451 1.00 98.56 137 VAL A O 1
ATOM 1100 N N . ALA A 1 138 ? -12.727 5.175 4.450 1.00 97.69 138 ALA A N 1
ATOM 1101 C CA . ALA A 1 138 ? -13.808 4.205 4.634 1.00 97.69 138 ALA A CA 1
ATOM 1102 C C . ALA A 1 138 ? -14.511 3.881 3.307 1.00 97.69 138 ALA A C 1
ATOM 1104 O O . ALA A 1 138 ? -14.818 2.724 3.046 1.00 97.69 138 ALA A O 1
ATOM 1105 N N . ASP A 1 139 ? -14.718 4.894 2.460 1.00 95.94 139 ASP A N 1
ATOM 1106 C CA . ASP A 1 139 ? -15.282 4.763 1.115 1.00 95.94 139 ASP A CA 1
ATOM 1107 C C . ASP A 1 139 ? -14.862 5.954 0.229 1.00 95.94 139 ASP A C 1
ATOM 1109 O O . ASP A 1 139 ? -14.259 6.936 0.682 1.00 95.94 139 ASP A O 1
ATOM 1113 N N . LYS A 1 140 ? -15.168 5.874 -1.065 1.00 91.62 140 LYS A N 1
ATOM 1114 C CA . LYS A 1 140 ? -14.886 6.908 -2.055 1.00 91.62 140 LYS A CA 1
ATOM 1115 C C . LYS A 1 140 ? -15.565 8.230 -1.687 1.00 91.62 140 LYS A C 1
ATOM 1117 O O . LYS A 1 140 ? -16.784 8.324 -1.598 1.00 91.62 140 LYS A O 1
ATOM 1122 N N . GLY A 1 141 ? -14.761 9.290 -1.610 1.00 92.50 141 GLY A N 1
ATOM 1123 C CA . GLY A 1 141 ? -15.233 10.647 -1.317 1.00 92.50 141 GLY A CA 1
ATOM 1124 C C . GLY A 1 141 ? -15.324 10.967 0.174 1.00 92.50 141 GLY A C 1
ATOM 1125 O O . GLY A 1 141 ? -15.698 12.085 0.523 1.00 92.50 141 GLY A O 1
ATOM 1126 N N . GLU A 1 142 ? -14.958 10.027 1.045 1.00 96.00 142 GLU A N 1
ATOM 1127 C CA . GLU A 1 142 ? -14.880 10.262 2.483 1.00 96.00 142 GLU A CA 1
ATOM 1128 C C . GLU A 1 142 ? -13.518 10.818 2.916 1.00 96.00 142 GLU A C 1
ATOM 1130 O O . GLU A 1 142 ? -12.523 10.764 2.190 1.00 96.00 142 GLU A O 1
ATOM 1135 N N . SER A 1 143 ? -13.482 11.376 4.129 1.00 96.81 143 SER A N 1
ATOM 1136 C CA . SER A 1 143 ? -12.237 11.863 4.727 1.00 96.81 143 SER A CA 1
ATOM 1137 C C . SER A 1 143 ? -11.325 10.699 5.108 1.00 96.81 143 SER A C 1
ATOM 1139 O O . SER A 1 143 ? -11.788 9.656 5.571 1.00 96.81 143 SER A O 1
ATOM 1141 N N . ALA A 1 144 ? -10.016 10.892 4.951 1.00 98.31 144 ALA A N 1
ATOM 1142 C CA . ALA A 1 144 ? -9.037 9.896 5.361 1.00 98.31 144 ALA A CA 1
ATOM 1143 C C . ALA A 1 144 ? -9.004 9.759 6.891 1.00 98.31 144 ALA A C 1
ATOM 1145 O O . ALA A 1 144 ? -8.853 10.753 7.602 1.00 98.31 144 ALA A O 1
ATOM 1146 N N . PHE A 1 145 ? -9.109 8.527 7.392 1.00 98.38 145 PHE A N 1
ATOM 1147 C CA . PHE A 1 145 ? -8.956 8.227 8.821 1.00 98.38 145 PHE A CA 1
ATOM 1148 C C . PHE A 1 145 ? -7.488 7.971 9.200 1.00 98.38 145 PHE A C 1
ATOM 1150 O O . PHE A 1 145 ? -7.119 8.058 10.370 1.00 98.38 145 PHE A O 1
ATOM 1157 N N . ILE A 1 146 ? -6.634 7.694 8.207 1.00 98.62 146 ILE A N 1
ATOM 1158 C CA . ILE A 1 146 ? -5.174 7.641 8.333 1.00 98.62 146 ILE A CA 1
ATOM 1159 C C . ILE A 1 146 ? -4.556 8.420 7.177 1.00 98.62 146 ILE A C 1
ATOM 1161 O O . ILE A 1 146 ? -4.928 8.220 6.021 1.00 98.62 146 ILE A O 1
ATOM 1165 N N . THR A 1 147 ? -3.562 9.245 7.503 1.00 98.75 147 THR A N 1
ATOM 1166 C CA . THR A 1 147 ? -2.705 9.939 6.539 1.00 98.75 147 THR A CA 1
ATOM 1167 C C . THR A 1 147 ? -1.255 9.780 6.970 1.00 98.75 147 THR A C 1
ATOM 1169 O O . THR A 1 147 ? -0.889 10.129 8.092 1.00 98.75 147 THR A O 1
ATOM 1172 N N . GLN A 1 148 ? -0.415 9.283 6.070 1.00 98.69 148 GLN A N 1
ATOM 1173 C CA . GLN A 1 148 ? 1.022 9.168 6.264 1.00 98.69 148 GLN A CA 1
ATOM 1174 C C . GLN A 1 148 ? 1.749 9.951 5.174 1.00 98.69 148 GLN A C 1
ATOM 1176 O O . GLN A 1 148 ? 1.615 9.671 3.983 1.00 98.69 148 GLN A O 1
ATOM 1181 N N . HIS A 1 149 ? 2.564 10.912 5.600 1.00 98.62 149 HIS A N 1
ATOM 1182 C CA . HIS A 1 149 ? 3.461 11.641 4.714 1.00 98.62 149 HIS A CA 1
ATOM 1183 C C . HIS A 1 149 ? 4.747 10.845 4.494 1.00 98.62 149 HIS A C 1
ATOM 1185 O O . HIS A 1 149 ? 5.398 10.412 5.447 1.00 98.62 149 HIS A O 1
ATOM 1191 N N . ILE A 1 150 ? 5.123 10.686 3.231 1.00 98.56 150 ILE A N 1
ATOM 1192 C CA . ILE A 1 150 ? 6.344 10.021 2.789 1.00 98.56 150 ILE A CA 1
ATOM 1193 C C . ILE A 1 150 ? 7.215 11.102 2.137 1.00 98.56 150 ILE A C 1
ATOM 1195 O O . ILE A 1 150 ? 6.870 11.585 1.059 1.00 98.56 150 ILE A O 1
ATOM 1199 N N . PRO A 1 151 ? 8.327 11.524 2.769 1.00 97.88 151 PRO A N 1
ATOM 1200 C CA . PRO A 1 151 ? 9.125 12.650 2.274 1.00 97.88 151 PRO A CA 1
ATOM 1201 C C . PRO A 1 151 ? 9.721 12.435 0.881 1.00 97.88 151 PRO A C 1
ATOM 1203 O O . PRO A 1 151 ? 9.973 13.402 0.171 1.00 97.88 151 PRO A O 1
ATOM 1206 N N . PHE A 1 152 ? 9.971 11.179 0.506 1.00 97.81 152 PHE A N 1
ATOM 1207 C CA . PHE A 1 152 ? 10.525 10.817 -0.790 1.00 97.81 152 PHE A CA 1
ATOM 1208 C C . PHE A 1 152 ? 10.214 9.358 -1.135 1.00 97.81 152 PHE A C 1
ATOM 1210 O O . PHE A 1 152 ? 10.292 8.486 -0.267 1.00 97.81 152 PHE A O 1
ATOM 1217 N N . THR A 1 153 ? 9.931 9.085 -2.408 1.00 97.75 153 THR A N 1
ATOM 1218 C CA . THR A 1 153 ? 9.840 7.730 -2.956 1.00 97.75 153 THR A CA 1
ATOM 1219 C C . THR A 1 153 ? 10.248 7.670 -4.430 1.00 97.75 153 THR A C 1
ATOM 1221 O O . THR A 1 153 ? 9.997 8.579 -5.228 1.00 97.75 153 THR A O 1
ATOM 1224 N N . ASP A 1 154 ? 10.833 6.546 -4.824 1.00 95.50 154 ASP A N 1
ATOM 1225 C CA . ASP A 1 154 ? 11.107 6.159 -6.207 1.00 95.50 154 ASP A CA 1
ATOM 1226 C C . ASP A 1 154 ? 9.953 5.364 -6.850 1.00 95.50 154 ASP A C 1
ATOM 1228 O O . ASP A 1 154 ? 10.091 4.889 -7.977 1.00 95.50 154 ASP A O 1
ATOM 1232 N N . PHE A 1 155 ? 8.791 5.276 -6.185 1.00 97.81 155 PHE A N 1
ATOM 1233 C CA . PHE A 1 155 ? 7.620 4.568 -6.701 1.00 97.81 155 PHE A CA 1
ATOM 1234 C C . PHE A 1 155 ? 7.246 5.031 -8.122 1.00 97.81 155 PHE A C 1
ATOM 1236 O O . PHE A 1 155 ? 7.018 6.223 -8.351 1.00 97.81 155 PHE A O 1
ATOM 1243 N N . PRO A 1 156 ? 7.167 4.123 -9.104 1.00 96.94 156 PRO A N 1
ATOM 1244 C CA . PRO A 1 156 ? 7.143 4.504 -10.511 1.00 96.94 156 PRO A CA 1
ATOM 1245 C C . PRO A 1 156 ? 5.792 5.058 -10.981 1.00 96.94 156 PRO A C 1
ATOM 1247 O O . PRO A 1 156 ? 5.729 5.671 -12.045 1.00 96.94 156 PRO A O 1
ATOM 1250 N N . LEU A 1 157 ? 4.703 4.837 -10.238 1.00 97.88 157 LEU A N 1
ATOM 1251 C CA . LEU A 1 157 ? 3.369 5.300 -10.626 1.00 97.88 157 LEU A CA 1
ATOM 1252 C C . LEU A 1 157 ? 3.013 6.600 -9.902 1.00 97.88 157 LEU A C 1
ATOM 1254 O O . LEU A 1 157 ? 3.342 6.781 -8.737 1.00 97.88 157 LEU A O 1
ATOM 1258 N N . ALA A 1 158 ? 2.259 7.476 -10.570 1.00 97.94 158 ALA A N 1
ATOM 1259 C CA . ALA A 1 158 ? 1.726 8.688 -9.936 1.00 97.94 158 ALA A CA 1
ATOM 1260 C C . ALA A 1 158 ? 0.732 8.377 -8.801 1.00 97.94 158 ALA A C 1
ATOM 1262 O O . ALA A 1 158 ? 0.554 9.171 -7.887 1.00 97.94 158 ALA A O 1
ATOM 1263 N N . SER A 1 159 ? 0.056 7.229 -8.873 1.00 98.44 159 SER A N 1
ATOM 1264 C CA . SER A 1 159 ? -0.775 6.713 -7.789 1.00 98.44 159 SER A CA 1
ATOM 1265 C C . SER A 1 159 ? -1.030 5.218 -7.942 1.00 98.44 159 SER A C 1
ATOM 1267 O O . SER A 1 159 ? -0.882 4.671 -9.043 1.00 98.44 159 SER A O 1
ATOM 1269 N N . ILE A 1 160 ? -1.411 4.581 -6.837 1.00 98.69 160 ILE A N 1
ATOM 1270 C CA . ILE A 1 160 ? -1.928 3.213 -6.788 1.00 98.69 160 ILE A CA 1
ATOM 1271 C C . ILE A 1 160 ? -2.960 3.095 -5.665 1.00 98.69 160 ILE A C 1
ATOM 1273 O O . ILE A 1 160 ? -2.792 3.700 -4.603 1.00 98.69 160 ILE A O 1
ATOM 1277 N N . ASP A 1 161 ? -3.998 2.302 -5.907 1.00 98.50 161 ASP A N 1
ATOM 1278 C CA . ASP A 1 161 ? -4.970 1.914 -4.891 1.00 98.50 161 ASP A CA 1
ATOM 1279 C C . ASP A 1 161 ? -4.678 0.480 -4.435 1.00 98.50 161 ASP A C 1
ATOM 1281 O O . ASP A 1 161 ? -4.408 -0.400 -5.256 1.00 98.50 161 ASP A O 1
ATOM 1285 N N . VAL A 1 162 ? -4.739 0.250 -3.125 1.00 98.56 162 VAL A N 1
ATOM 1286 C CA . VAL A 1 162 ? -4.635 -1.072 -2.497 1.00 98.56 162 VAL A CA 1
ATOM 1287 C C . VAL A 1 162 ? -5.804 -1.206 -1.532 1.00 98.56 162 VAL A C 1
ATOM 1289 O O . VAL A 1 162 ? -5.971 -0.405 -0.614 1.00 98.56 162 VAL A O 1
ATOM 1292 N N . TRP A 1 163 ? -6.662 -2.189 -1.751 1.00 98.38 163 TRP A N 1
ATOM 1293 C CA . TRP A 1 163 ? -7.836 -2.407 -0.915 1.00 98.38 163 TRP A CA 1
ATOM 1294 C C . TRP A 1 163 ? -7.487 -3.378 0.202 1.00 98.38 163 TRP A C 1
ATOM 1296 O O . TRP A 1 163 ? -6.601 -4.217 0.050 1.00 98.38 163 TRP A O 1
ATOM 1306 N N . CYS A 1 164 ? -8.144 -3.233 1.348 1.00 98.44 164 CYS A N 1
ATOM 1307 C CA . CYS A 1 164 ? -7.888 -4.057 2.517 1.00 98.44 164 CYS A CA 1
ATOM 1308 C C . CYS A 1 164 ? -9.211 -4.563 3.078 1.00 98.44 164 CYS A C 1
ATOM 1310 O O . CYS A 1 164 ? -10.047 -3.764 3.493 1.00 98.44 164 CYS A O 1
ATOM 1312 N N . GLY A 1 165 ? -9.398 -5.881 3.077 1.00 98.00 165 GLY A N 1
ATOM 1313 C CA . GLY A 1 165 ? -10.611 -6.540 3.561 1.00 98.00 165 GLY A CA 1
ATOM 1314 C C . GLY A 1 165 ? -10.315 -7.516 4.694 1.00 98.00 165 GLY A C 1
ATOM 1315 O O . GLY A 1 165 ? -9.272 -8.169 4.685 1.00 98.00 165 GLY A O 1
ATOM 1316 N N . PHE A 1 166 ? -11.224 -7.633 5.658 1.00 98.00 166 PHE A N 1
ATOM 1317 C CA . PHE A 1 166 ? -11.130 -8.565 6.777 1.00 98.00 166 PHE A CA 1
ATOM 1318 C C . PHE A 1 166 ? -12.082 -9.747 6.593 1.00 98.00 166 PHE A C 1
ATOM 1320 O O . PHE A 1 166 ? -13.290 -9.568 6.463 1.00 98.00 166 PHE A O 1
ATOM 1327 N N . ASP A 1 167 ? -11.548 -10.967 6.636 1.00 95.19 167 ASP A N 1
ATOM 1328 C CA . ASP A 1 167 ? -12.326 -12.209 6.487 1.00 95.19 167 ASP A CA 1
ATOM 1329 C C . ASP A 1 167 ? -12.756 -12.834 7.834 1.00 95.19 167 ASP A C 1
ATOM 1331 O O . ASP A 1 167 ? -13.226 -13.970 7.889 1.00 95.19 167 ASP A O 1
ATOM 1335 N N . GLY A 1 168 ? -12.558 -12.115 8.944 1.00 95.88 168 GLY A N 1
ATOM 1336 C CA . GLY A 1 168 ? -12.730 -12.633 10.306 1.00 95.88 168 GLY A CA 1
ATOM 1337 C C . GLY A 1 168 ? -11.442 -13.183 10.933 1.00 95.88 168 GLY A C 1
ATOM 1338 O O . GLY A 1 168 ? -11.387 -13.381 12.149 1.00 95.88 168 GLY A O 1
ATOM 1339 N N . ARG A 1 169 ? -10.380 -13.382 10.144 1.00 96.12 169 ARG A N 1
ATOM 1340 C CA . ARG A 1 169 ? -9.083 -13.907 10.594 1.00 96.12 169 ARG A CA 1
ATOM 1341 C C . ARG A 1 169 ? -7.904 -13.042 10.146 1.00 96.12 169 ARG A C 1
ATOM 1343 O O . ARG A 1 169 ? -7.051 -12.712 10.976 1.00 96.12 169 ARG A O 1
ATOM 1350 N N . TYR A 1 170 ? -7.861 -12.663 8.876 1.00 98.00 170 TYR A N 1
ATOM 1351 C CA . TYR A 1 170 ? -6.788 -11.917 8.236 1.00 98.00 170 TYR A CA 1
ATOM 1352 C C . TYR A 1 170 ? -7.306 -10.655 7.548 1.00 98.00 170 TYR A C 1
ATOM 1354 O O . TYR A 1 170 ? -8.383 -10.631 6.961 1.00 98.00 170 TYR A O 1
ATOM 1362 N N . TRP A 1 171 ? -6.486 -9.611 7.604 1.00 98.38 171 TRP A N 1
ATOM 1363 C CA . TRP A 1 171 ? -6.577 -8.440 6.745 1.00 98.38 171 TRP A CA 1
ATOM 1364 C C . TRP A 1 171 ? -5.859 -8.758 5.438 1.00 98.38 171 TRP A C 1
ATOM 1366 O O . TRP A 1 171 ? -4.648 -8.965 5.435 1.00 98.38 171 TRP A O 1
ATOM 1376 N N . THR A 1 172 ? -6.597 -8.835 4.341 1.00 98.38 172 THR A N 1
ATOM 1377 C CA . THR A 1 172 ? -6.054 -9.129 3.015 1.00 98.38 172 THR A CA 1
ATOM 1378 C C . THR A 1 172 ? -5.881 -7.835 2.246 1.00 98.38 172 THR A C 1
ATOM 1380 O O . THR A 1 172 ? -6.868 -7.136 2.034 1.00 98.38 172 THR A O 1
ATOM 1383 N N . LEU A 1 173 ? -4.657 -7.544 1.806 1.00 98.62 173 LEU A N 1
ATOM 1384 C CA . LEU A 1 173 ? -4.374 -6.500 0.827 1.00 98.62 173 LEU A CA 1
ATOM 1385 C C . LEU A 1 173 ? -4.520 -7.064 -0.587 1.00 98.62 173 LEU A C 1
ATOM 1387 O O . LEU A 1 173 ? -3.945 -8.111 -0.891 1.00 98.62 173 LEU A O 1
ATOM 1391 N N . TYR A 1 174 ? -5.261 -6.373 -1.443 1.00 98.44 174 TYR A N 1
ATOM 1392 C CA . TYR A 1 174 ? -5.505 -6.788 -2.824 1.00 98.44 174 TYR A CA 1
ATOM 1393 C C . TYR A 1 174 ? -5.676 -5.581 -3.751 1.00 98.44 174 TYR A C 1
ATOM 1395 O O . TYR A 1 174 ? -5.955 -4.465 -3.303 1.00 98.44 174 TYR A O 1
ATOM 1403 N N . LEU A 1 175 ? -5.464 -5.785 -5.051 1.00 98.19 175 LEU A N 1
ATOM 1404 C CA . LEU A 1 175 ? -5.693 -4.753 -6.059 1.00 98.19 175 LEU A CA 1
ATOM 1405 C C . LEU A 1 175 ? -7.199 -4.578 -6.322 1.00 98.19 175 LEU A C 1
ATOM 1407 O O . LEU A 1 175 ? -7.948 -5.546 -6.210 1.00 98.19 175 LEU A O 1
ATOM 1411 N N . PRO A 1 176 ? -7.663 -3.396 -6.766 1.00 96.88 176 PRO A N 1
ATOM 1412 C CA . PRO A 1 176 ? -9.069 -3.193 -7.127 1.00 96.88 176 PRO A CA 1
ATOM 1413 C C . PRO A 1 176 ? -9.602 -4.177 -8.180 1.00 96.88 176 PRO A C 1
ATOM 1415 O O . PRO A 1 176 ? -10.787 -4.483 -8.185 1.00 96.88 176 PRO A O 1
ATOM 1418 N N . SER A 1 177 ? -8.744 -4.671 -9.080 1.00 96.31 177 SER A N 1
ATOM 1419 C CA . SER A 1 177 ? -9.109 -5.665 -10.100 1.00 96.31 177 SER A CA 1
ATOM 1420 C C . SER A 1 177 ? -9.275 -7.088 -9.551 1.00 96.31 177 SER A C 1
ATOM 1422 O O . SER A 1 177 ? -9.771 -7.960 -10.261 1.00 96.31 177 SER A O 1
ATOM 1424 N N . GLU A 1 178 ? -8.853 -7.331 -8.309 1.00 95.62 178 GLU A N 1
ATOM 1425 C CA . GLU A 1 178 ? -8.944 -8.626 -7.631 1.00 95.62 178 GLU A CA 1
ATOM 1426 C C . GLU A 1 178 ? -10.160 -8.738 -6.694 1.00 95.62 178 GLU A C 1
ATOM 1428 O O . GLU A 1 178 ? -10.350 -9.800 -6.099 1.00 95.62 178 GLU A O 1
ATOM 1433 N N . HIS A 1 179 ? -10.958 -7.671 -6.558 1.00 87.00 179 HIS A N 1
ATOM 1434 C CA . HIS A 1 179 ? -12.237 -7.674 -5.837 1.00 87.00 179 HIS A CA 1
ATOM 1435 C C . HIS A 1 179 ? -13.359 -8.285 -6.689 1.00 87.00 179 HIS A C 1
ATOM 1437 O O . HIS A 1 179 ? -14.242 -8.957 -6.106 1.00 87.00 179 HIS A O 1
#

Sequence (179 aa):
MRRMAFAVAVARAVVLLGWGDLTRVRVSRSTPTKKGTTTMTNDDQQAKANRLRRELLHFTGDLERCFHPLNRRVIYTPGVQYLAEEAGAYWLIDAIASWIGSHSFVQAIQQDERLQTVHFWRLEVDSESRAAILTAVADKGESAFITQHIPFTDFPLASIDVWCGFDGRYWTLYLPSEH

pLDDT: mean 84.12, std 23.48, range [29.73, 98.88]